Protein AF-A0A6N9U7I0-F1 (afdb_monomer_lite)

Radius of gyration: 39.08 Å; chains: 1; bounding box: 67×79×96 Å

Sequence (180 aa):
MARRTMAQRRLRTALREDRRGVLAHLLSRSDRGVITHAERPLLRAHVEAELRDADDLRRTVNGQQKVIQRLGRQLDAAHDAIREAEQAADAAEQLRAYRAVEEQRNRIIAAGTIPAEWWTATAADRRATHIRAFLDEQTAHLDDPVPQHTGGNAEACPACTAHNPPYPFLCPAPSTPEQP

pLDDT: mean 83.78, std 16.72, range [50.28, 98.69]

Structure (mmCIF, N/CA/C/O backbone):
data_AF-A0A6N9U7I0-F1
#
_entry.id   AF-A0A6N9U7I0-F1
#
loop_
_atom_site.group_PDB
_atom_site.id
_atom_site.type_symbol
_atom_site.label_atom_id
_atom_site.label_alt_id
_atom_site.label_comp_id
_atom_site.label_asym_id
_atom_site.label_entity_id
_atom_site.label_seq_id
_atom_site.pdbx_PDB_ins_code
_atom_site.Cartn_x
_atom_site.Cartn_y
_atom_site.Cartn_z
_atom_site.occupancy
_atom_site.B_iso_or_equiv
_atom_site.auth_seq_id
_atom_site.auth_comp_id
_atom_site.auth_asym_id
_atom_site.auth_atom_id
_atom_site.pdbx_PDB_model_num
ATOM 1 N N . MET A 1 1 ? 9.829 15.388 18.061 1.00 55.50 1 MET A N 1
ATOM 2 C CA . MET A 1 1 ? 8.351 15.250 18.142 1.00 55.50 1 MET A CA 1
ATOM 3 C C . MET A 1 1 ? 7.830 13.808 18.300 1.00 55.50 1 MET A C 1
ATOM 5 O O . MET A 1 1 ? 6.769 13.645 18.885 1.00 55.50 1 MET A O 1
ATOM 9 N N . ALA A 1 2 ? 8.555 12.754 17.892 1.00 61.34 2 ALA A N 1
ATOM 10 C CA . ALA A 1 2 ? 8.079 11.356 17.962 1.00 61.34 2 ALA A CA 1
ATOM 11 C C . ALA A 1 2 ? 7.918 10.740 19.378 1.00 61.34 2 ALA A C 1
ATOM 13 O O . ALA A 1 2 ? 7.143 9.809 19.571 1.00 61.34 2 ALA A O 1
ATOM 14 N N . ARG A 1 3 ? 8.615 11.240 20.408 1.00 64.38 3 ARG A N 1
ATOM 15 C CA . ARG A 1 3 ? 8.477 10.695 21.780 1.00 64.38 3 ARG A CA 1
ATOM 16 C C . ARG A 1 3 ? 7.148 11.080 22.445 1.00 64.38 3 ARG A C 1
ATOM 18 O O . ARG A 1 3 ? 6.558 10.270 23.155 1.00 64.38 3 ARG A O 1
ATOM 25 N N . ARG A 1 4 ? 6.638 12.285 22.156 1.00 68.19 4 ARG A N 1
ATOM 26 C CA . ARG A 1 4 ? 5.362 12.794 22.695 1.00 68.19 4 ARG A CA 1
ATOM 27 C C . ARG A 1 4 ? 4.167 11.991 22.168 1.00 68.19 4 ARG A C 1
ATOM 29 O O . ARG A 1 4 ? 3.208 11.767 22.898 1.00 68.19 4 ARG A O 1
ATOM 36 N N . THR A 1 5 ? 4.264 11.471 20.944 1.00 85.50 5 THR A N 1
ATOM 37 C CA . THR A 1 5 ? 3.217 10.644 20.331 1.00 85.50 5 THR A CA 1
ATOM 38 C C . THR A 1 5 ? 3.194 9.215 20.885 1.00 85.50 5 THR A C 1
ATOM 40 O O . THR A 1 5 ? 2.113 8.652 21.048 1.00 85.50 5 THR A O 1
ATOM 43 N N . MET A 1 6 ? 4.343 8.637 21.258 1.00 88.75 6 MET A N 1
ATOM 44 C CA . MET A 1 6 ? 4.400 7.303 21.878 1.00 88.75 6 MET A CA 1
ATOM 45 C C . MET A 1 6 ? 3.826 7.279 23.297 1.00 88.75 6 MET A C 1
ATOM 47 O O . MET A 1 6 ? 3.058 6.374 23.618 1.00 88.75 6 MET A O 1
ATOM 51 N N . ALA A 1 7 ? 4.128 8.286 24.124 1.00 90.19 7 ALA A N 1
ATOM 52 C CA . ALA A 1 7 ? 3.544 8.405 25.463 1.00 90.19 7 ALA A CA 1
ATOM 53 C C . ALA A 1 7 ? 2.010 8.523 25.401 1.00 90.19 7 ALA A C 1
ATOM 55 O O . ALA A 1 7 ? 1.299 7.800 26.092 1.00 90.19 7 ALA A O 1
ATOM 56 N N . GLN A 1 8 ? 1.490 9.349 24.487 1.00 91.00 8 GLN A N 1
ATOM 57 C CA . GLN A 1 8 ? 0.047 9.477 24.252 1.00 91.00 8 GLN A CA 1
ATOM 58 C C . GLN A 1 8 ? -0.596 8.193 23.713 1.00 91.00 8 GLN A C 1
ATOM 60 O O . GLN A 1 8 ? -1.755 7.912 24.011 1.00 91.00 8 GLN A O 1
ATOM 65 N N . ARG A 1 9 ? 0.117 7.408 22.895 1.00 89.31 9 ARG A N 1
ATOM 66 C CA . ARG A 1 9 ? -0.363 6.095 22.436 1.00 89.31 9 ARG A CA 1
ATOM 67 C C . ARG A 1 9 ? -0.439 5.104 23.591 1.00 89.31 9 ARG A C 1
ATOM 69 O O . ARG A 1 9 ? -1.470 4.463 23.746 1.00 89.31 9 ARG A O 1
ATOM 76 N N . ARG A 1 10 ? 0.609 5.023 24.417 1.00 93.81 10 ARG A N 1
ATOM 77 C CA . ARG A 1 10 ? 0.635 4.163 25.610 1.00 93.81 10 ARG A CA 1
ATOM 78 C C . ARG A 1 10 ? -0.489 4.516 26.576 1.00 93.81 10 ARG A C 1
ATOM 80 O O . ARG A 1 10 ? -1.218 3.620 26.974 1.00 93.81 10 ARG A O 1
ATOM 87 N N . LEU A 1 11 ? -0.688 5.805 26.858 1.00 94.38 11 LEU A N 1
ATOM 88 C CA . LEU A 1 11 ? -1.792 6.273 27.699 1.00 94.38 11 LEU A CA 1
ATOM 89 C C . LEU A 1 11 ? -3.155 5.854 27.130 1.00 94.38 11 LEU A C 1
ATOM 91 O O . LEU A 1 11 ? -3.968 5.282 27.842 1.00 94.38 11 LEU A O 1
ATOM 95 N N . ARG A 1 12 ? -3.392 6.061 25.828 1.00 91.25 12 ARG A N 1
ATOM 96 C CA . ARG A 1 12 ? -4.641 5.630 25.174 1.00 91.25 12 ARG A CA 1
ATOM 97 C C . ARG A 1 12 ? -4.840 4.117 25.185 1.00 91.25 12 ARG A C 1
ATOM 99 O O . ARG A 1 12 ? -5.974 3.655 25.211 1.00 91.25 12 ARG A O 1
ATOM 106 N N . THR A 1 13 ? -3.769 3.334 25.107 1.00 93.19 13 THR A N 1
ATOM 107 C CA . THR A 1 13 ? -3.853 1.876 25.247 1.00 93.19 13 THR A CA 1
ATOM 108 C C . THR A 1 13 ? -4.186 1.486 26.682 1.00 93.19 13 THR A C 1
ATOM 110 O O . THR A 1 13 ? -5.104 0.701 26.869 1.00 93.19 13 THR A O 1
ATOM 113 N N . ALA A 1 14 ? -3.539 2.093 27.680 1.00 95.62 14 ALA A N 1
ATOM 114 C CA . ALA A 1 14 ? -3.840 1.844 29.088 1.00 95.62 14 ALA A CA 1
ATOM 115 C C . ALA A 1 14 ? -5.300 2.186 29.437 1.00 95.62 14 ALA A C 1
ATOM 117 O O . ALA A 1 14 ? -5.985 1.372 30.037 1.00 95.62 14 ALA A O 1
ATOM 118 N N . LEU A 1 15 ? -5.813 3.331 28.972 1.00 94.25 15 LEU A N 1
ATOM 119 C CA . LEU A 1 15 ? -7.214 3.731 29.178 1.00 94.25 15 LEU A CA 1
ATOM 120 C C . LEU A 1 15 ? -8.229 2.809 28.479 1.00 94.25 15 LEU A C 1
ATOM 122 O O . LEU A 1 15 ? -9.380 2.715 28.900 1.00 94.25 15 LEU A O 1
ATOM 126 N N . ARG A 1 16 ? -7.844 2.165 27.372 1.00 94.25 16 ARG A N 1
ATOM 127 C CA . ARG A 1 16 ? -8.674 1.138 26.722 1.00 94.25 16 ARG A CA 1
ATOM 128 C C . ARG A 1 16 ? -8.667 -0.152 27.528 1.00 94.25 16 ARG A C 1
ATOM 130 O O . ARG A 1 16 ? -9.723 -0.732 27.732 1.00 94.25 16 ARG A O 1
ATOM 137 N N . GLU A 1 17 ? -7.503 -0.568 28.008 1.00 96.56 17 GLU A N 1
ATOM 138 C CA . GLU A 1 17 ? -7.381 -1.786 28.805 1.00 96.56 17 GLU A CA 1
ATOM 139 C C . GLU A 1 17 ? -8.126 -1.673 30.140 1.00 96.56 17 GLU A C 1
ATOM 141 O O . GLU A 1 17 ? -8.876 -2.573 30.504 1.00 96.56 17 GLU A O 1
ATOM 146 N N . ASP A 1 18 ? -8.020 -0.523 30.805 1.00 97.25 18 ASP A N 1
ATOM 147 C CA . ASP A 1 18 ? -8.771 -0.217 32.025 1.00 97.25 18 ASP A CA 1
ATOM 148 C C . ASP A 1 18 ? -10.291 -0.273 31.785 1.00 97.25 18 ASP A C 1
ATOM 150 O O . ASP A 1 18 ? -11.014 -1.002 32.468 1.00 97.25 18 ASP A O 1
ATOM 154 N N . ARG A 1 19 ? -10.781 0.388 30.723 1.00 96.94 19 ARG A N 1
ATOM 155 C CA . ARG A 1 19 ? -12.197 0.301 30.320 1.00 96.94 19 ARG A CA 1
ATOM 156 C C . ARG A 1 19 ? -12.646 -1.127 30.029 1.00 96.94 19 ARG A C 1
ATOM 158 O O . ARG A 1 19 ? -13.7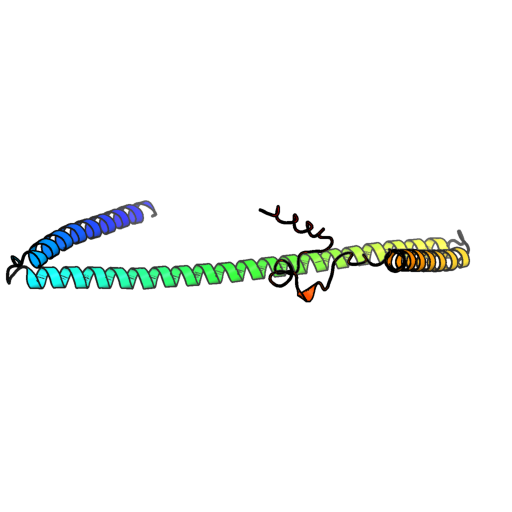53 -1.486 30.418 1.00 96.94 19 ARG A O 1
ATOM 165 N N . ARG A 1 20 ? -11.819 -1.940 29.369 1.00 97.56 20 ARG A N 1
ATOM 166 C CA . ARG A 1 20 ? -12.126 -3.353 29.092 1.00 97.56 20 ARG A CA 1
ATOM 167 C C . ARG A 1 20 ? -12.203 -4.178 30.368 1.00 97.56 20 ARG A C 1
ATOM 169 O O . ARG A 1 20 ? -13.105 -5.003 30.478 1.00 97.56 20 ARG A O 1
ATOM 176 N N . GLY A 1 21 ? -11.326 -3.922 31.338 1.00 98.00 21 GLY A N 1
ATOM 177 C CA . GLY A 1 21 ? -11.386 -4.538 32.662 1.00 98.00 21 GLY A CA 1
ATOM 178 C C . GLY A 1 21 ? -12.699 -4.222 33.383 1.00 98.00 21 GLY A C 1
ATOM 179 O O . GLY A 1 21 ? -13.393 -5.133 33.837 1.00 98.00 21 GLY A O 1
ATOM 180 N N . VAL A 1 22 ? -13.092 -2.943 33.412 1.00 98.06 22 VAL A N 1
ATOM 181 C CA . VAL A 1 22 ? -14.373 -2.505 33.997 1.00 98.06 22 VAL A CA 1
ATOM 182 C C . VAL A 1 22 ? -15.562 -3.122 33.257 1.00 98.06 22 VAL A C 1
ATOM 184 O O . VAL A 1 22 ? -16.476 -3.657 33.884 1.00 98.06 22 VAL A O 1
ATOM 187 N N . LEU A 1 23 ? -15.544 -3.104 31.923 1.00 98.25 23 LEU A N 1
ATOM 188 C CA . LEU A 1 23 ? -16.605 -3.673 31.096 1.00 98.25 23 LEU A CA 1
ATOM 189 C C . LEU A 1 23 ? -16.760 -5.182 31.332 1.00 98.25 23 LEU A C 1
ATOM 191 O O . LEU A 1 23 ? -17.878 -5.647 31.541 1.00 98.25 23 LEU A O 1
ATOM 195 N N . ALA A 1 24 ? -15.660 -5.938 31.366 1.00 98.50 24 ALA A N 1
ATOM 196 C CA . ALA A 1 24 ? -15.674 -7.373 31.650 1.00 98.50 24 ALA A CA 1
ATOM 197 C C . ALA A 1 24 ? -16.257 -7.676 33.041 1.00 98.50 24 ALA A C 1
ATOM 199 O O . ALA A 1 24 ? -17.053 -8.605 33.196 1.00 98.50 24 ALA A O 1
ATOM 200 N N . HIS A 1 25 ? -15.920 -6.860 34.044 1.00 98.50 25 HIS A N 1
ATOM 201 C CA . HIS A 1 25 ? -16.487 -6.979 35.385 1.00 98.50 25 HIS A CA 1
ATOM 202 C C . HIS A 1 25 ? -18.008 -6.741 35.401 1.00 98.50 25 HIS A C 1
ATOM 204 O O . HIS A 1 25 ? -18.755 -7.546 35.966 1.00 98.50 25 HIS A O 1
ATOM 210 N N . LEU A 1 26 ? -18.476 -5.667 34.757 1.00 98.31 26 LEU A N 1
ATOM 211 C CA . LEU A 1 26 ? -19.900 -5.329 34.673 1.00 98.31 26 LEU A CA 1
ATOM 212 C C . LEU A 1 26 ? -20.701 -6.383 33.896 1.00 98.31 26 LEU A C 1
ATOM 214 O O . LEU A 1 26 ? -21.786 -6.763 34.336 1.00 98.31 26 LEU A O 1
ATOM 218 N N . LEU A 1 27 ? -20.156 -6.901 32.791 1.00 98.31 27 LEU A N 1
ATOM 219 C CA . LEU A 1 27 ? -20.765 -7.990 32.021 1.00 98.31 27 LEU A CA 1
ATOM 220 C C . LEU A 1 27 ? -20.884 -9.263 32.864 1.00 98.31 27 LEU A C 1
ATOM 222 O O . LEU A 1 27 ? -21.978 -9.796 33.005 1.00 98.31 27 LEU A O 1
ATOM 226 N N . SER A 1 28 ? -19.818 -9.669 33.557 1.00 98.50 28 SER A N 1
ATOM 227 C CA . SER A 1 28 ? -19.856 -10.828 34.458 1.00 98.50 28 SER A CA 1
ATOM 228 C C . SER A 1 28 ? -20.888 -10.681 35.591 1.00 98.50 28 SER A C 1
ATOM 230 O O . SER A 1 28 ? -21.466 -11.662 36.066 1.00 98.50 28 SER A O 1
ATOM 232 N N . ARG A 1 29 ? -21.129 -9.460 36.087 1.00 98.50 29 ARG A N 1
ATOM 233 C CA . ARG A 1 29 ? -22.203 -9.182 37.062 1.00 98.50 29 ARG A CA 1
ATOM 234 C C . ARG A 1 29 ? -23.590 -9.237 36.419 1.00 98.50 29 ARG A C 1
ATOM 236 O O . ARG A 1 29 ? -24.515 -9.752 37.045 1.00 98.50 29 ARG A O 1
ATOM 243 N N . SER A 1 30 ? -23.721 -8.754 35.185 1.00 98.25 30 SER A N 1
ATOM 244 C CA . SER A 1 30 ? -24.947 -8.856 34.388 1.00 98.25 30 SER A CA 1
ATOM 245 C C . SER A 1 30 ? -25.332 -10.312 34.119 1.00 98.25 30 SER A C 1
ATOM 247 O O . SER A 1 30 ? -26.480 -10.674 34.354 1.00 98.25 30 SER A O 1
ATOM 249 N N . ASP A 1 31 ? -24.376 -11.159 33.728 1.00 98.50 31 ASP A N 1
ATOM 250 C CA . ASP A 1 31 ? -24.600 -12.584 33.434 1.00 98.50 31 ASP A CA 1
ATOM 251 C C . ASP A 1 31 ? -25.094 -13.362 34.660 1.00 98.50 31 ASP A C 1
ATOM 253 O O . ASP A 1 31 ? -25.896 -14.286 34.554 1.00 98.50 31 ASP A O 1
ATOM 257 N N . ARG A 1 32 ? -24.653 -12.952 35.854 1.00 98.50 32 ARG A N 1
ATOM 258 C CA . ARG A 1 32 ? -25.111 -13.503 37.139 1.00 98.50 32 ARG A CA 1
ATOM 259 C C . ARG A 1 32 ? -26.432 -12.904 37.631 1.00 98.50 32 ARG A C 1
ATOM 261 O O . ARG A 1 32 ? -26.903 -13.289 38.694 1.00 98.50 32 ARG A O 1
ATOM 268 N N . GLY A 1 33 ? -27.003 -11.931 36.919 1.00 98.12 33 GLY A N 1
ATOM 269 C CA . GLY A 1 33 ? -28.227 -11.238 37.325 1.00 98.12 33 GLY A CA 1
ATOM 270 C C . GLY A 1 33 ? -28.069 -10.316 38.542 1.00 98.12 33 GLY A C 1
ATOM 271 O O . GLY A 1 33 ? -29.069 -9.900 39.118 1.00 98.12 33 GLY A O 1
ATOM 272 N N . VAL A 1 34 ? -26.837 -9.971 38.939 1.00 98.56 34 VAL A N 1
ATOM 273 C CA . VAL A 1 34 ? -26.542 -9.160 40.144 1.00 98.56 34 VAL A CA 1
ATOM 274 C C . VAL A 1 34 ? -26.192 -7.702 39.830 1.00 98.56 34 VAL A C 1
ATOM 276 O O . VAL A 1 34 ? -25.677 -6.986 40.691 1.00 98.56 34 VAL A O 1
ATOM 279 N N . ILE A 1 35 ? -26.440 -7.250 38.596 1.00 98.31 35 ILE A N 1
ATOM 280 C CA . ILE A 1 35 ? -26.190 -5.866 38.182 1.00 98.31 35 ILE A CA 1
ATOM 281 C C . ILE A 1 35 ? -27.225 -4.911 38.792 1.00 98.31 35 ILE A C 1
ATOM 283 O O . ILE A 1 35 ? -28.438 -5.073 38.634 1.00 98.31 35 ILE A O 1
ATOM 287 N N . THR A 1 36 ? -26.741 -3.882 39.480 1.00 98.38 36 THR A N 1
ATOM 288 C CA . THR A 1 36 ? -27.581 -2.876 40.137 1.00 98.38 36 THR A CA 1
ATOM 289 C C . THR A 1 36 ? -28.137 -1.859 39.138 1.00 98.38 36 THR A C 1
ATOM 291 O O . THR A 1 36 ? -27.612 -1.672 38.038 1.00 98.38 36 THR A O 1
ATOM 294 N N . HIS A 1 37 ? -29.189 -1.135 39.531 1.00 98.25 37 HIS A N 1
ATOM 295 C CA . HIS A 1 37 ? -29.747 -0.051 38.714 1.00 98.25 37 HIS A CA 1
ATOM 296 C C . HIS A 1 37 ? -28.736 1.067 38.413 1.00 98.25 37 HIS A C 1
ATOM 298 O O . HIS A 1 37 ? -28.799 1.648 37.333 1.00 98.25 37 HIS A O 1
ATOM 304 N N . ALA A 1 38 ? -27.790 1.330 39.321 1.00 98.06 38 ALA A N 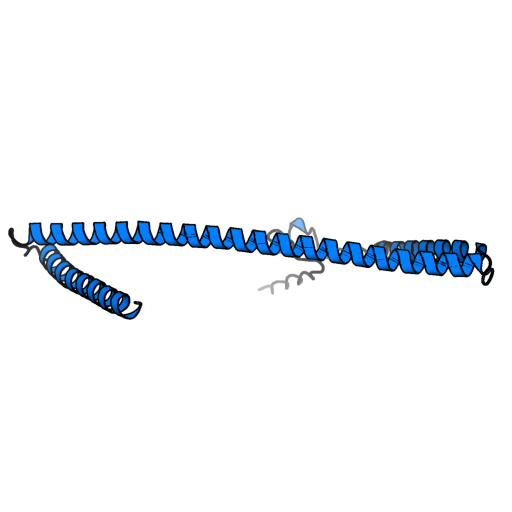1
ATOM 305 C CA . ALA A 1 38 ? -26.727 2.316 39.126 1.00 98.06 38 ALA A CA 1
ATOM 306 C C . ALA A 1 38 ? -25.635 1.837 38.149 1.00 98.06 38 ALA A C 1
ATOM 308 O O . ALA A 1 38 ? -25.053 2.643 37.429 1.00 98.06 38 ALA A O 1
ATOM 309 N N . GLU A 1 39 ? -25.382 0.528 38.073 1.00 98.12 39 GLU A N 1
ATOM 310 C CA . GLU A 1 39 ? -24.374 -0.056 37.177 1.00 98.12 39 GLU A CA 1
ATOM 311 C C . GLU A 1 39 ? -24.854 -0.178 35.724 1.00 98.12 39 GLU A C 1
ATOM 313 O O . GLU A 1 39 ? -24.049 -0.088 34.799 1.00 98.12 39 GLU A O 1
ATOM 318 N N . ARG A 1 40 ? -26.162 -0.344 35.488 1.00 98.31 40 ARG A N 1
ATOM 319 C CA . ARG A 1 40 ? -26.736 -0.436 34.129 1.00 98.31 40 ARG A CA 1
ATOM 320 C C . ARG A 1 40 ? -26.361 0.737 33.205 1.00 98.31 40 ARG A C 1
ATOM 322 O O . ARG A 1 40 ? -25.913 0.467 32.088 1.00 98.31 40 ARG A O 1
ATOM 329 N N . PRO A 1 41 ? -26.512 2.019 33.601 1.00 98.06 41 PRO A N 1
ATOM 330 C CA . PRO A 1 41 ? -26.093 3.132 32.751 1.00 98.06 41 PRO A CA 1
ATOM 331 C C . PRO A 1 41 ? -24.573 3.171 32.537 1.00 98.06 41 PRO A C 1
ATOM 333 O O . PRO A 1 41 ? -24.139 3.548 31.451 1.00 98.06 41 PRO A O 1
ATOM 336 N N . LEU A 1 42 ? -23.767 2.732 33.514 1.00 97.44 42 LEU A N 1
ATOM 337 C CA . LEU A 1 42 ? -22.310 2.636 33.356 1.00 97.44 42 LEU A CA 1
ATOM 338 C C . LEU A 1 42 ? -21.931 1.586 32.309 1.00 97.44 42 LEU A C 1
ATOM 340 O O . LEU A 1 42 ? -21.145 1.876 31.409 1.00 97.44 42 LEU A O 1
ATOM 344 N N . LEU A 1 43 ? -22.538 0.397 32.372 1.00 98.06 43 LEU A N 1
ATOM 345 C CA . LEU A 1 43 ? -22.344 -0.656 31.374 1.00 98.06 43 LEU A CA 1
ATOM 346 C C . LEU A 1 43 ? -22.664 -0.139 29.966 1.00 98.06 43 LEU A C 1
ATOM 348 O O . LEU A 1 43 ? -21.851 -0.279 29.052 1.00 98.06 43 LEU A O 1
ATOM 352 N N . ARG A 1 44 ? -23.813 0.528 29.804 1.00 98.38 44 ARG A N 1
ATOM 353 C CA . ARG A 1 44 ? -24.205 1.138 28.528 1.00 98.38 44 ARG A CA 1
ATOM 354 C C . ARG A 1 44 ? -23.179 2.167 28.043 1.00 98.38 44 ARG A C 1
ATOM 356 O O . ARG A 1 44 ? -22.775 2.110 26.885 1.00 98.38 44 ARG A O 1
ATOM 363 N N . ALA A 1 45 ? -22.723 3.063 28.917 1.00 97.69 45 ALA A N 1
ATOM 364 C CA . ALA A 1 45 ? -21.741 4.086 28.567 1.00 97.69 45 ALA A CA 1
ATOM 365 C C . ALA A 1 45 ? -20.400 3.484 28.106 1.00 97.69 45 ALA A C 1
ATOM 367 O O . ALA A 1 45 ? -19.815 3.963 27.132 1.00 97.69 45 ALA A O 1
ATOM 368 N N . HIS A 1 46 ? -19.929 2.415 28.758 1.00 97.50 46 HIS A N 1
ATOM 369 C CA . HIS A 1 46 ? -18.708 1.712 28.356 1.00 97.50 46 HIS A CA 1
ATOM 370 C C . HIS A 1 46 ? -18.855 1.014 26.999 1.00 97.50 46 HIS A C 1
ATOM 372 O O . HIS A 1 46 ? -17.958 1.129 26.165 1.00 97.50 46 HIS A O 1
ATOM 378 N N . VAL A 1 47 ? -19.990 0.358 26.736 1.00 97.94 47 VAL A N 1
ATOM 379 C CA . VAL A 1 47 ? -20.265 -0.266 25.430 1.00 97.94 47 VAL A CA 1
ATOM 380 C C . VAL A 1 47 ? -20.312 0.783 24.318 1.00 97.94 47 VAL A C 1
ATOM 382 O O . VAL A 1 47 ? -19.662 0.623 23.288 1.00 97.94 47 VAL A O 1
ATOM 385 N N . GLU A 1 48 ? -21.029 1.889 24.525 1.00 98.00 48 GLU A N 1
ATOM 386 C CA . GLU A 1 48 ? -21.106 2.977 23.543 1.00 98.00 48 GLU A CA 1
ATOM 387 C C . GLU A 1 48 ? -19.735 3.610 23.270 1.00 98.00 48 GLU A C 1
ATOM 389 O O . GLU A 1 48 ? -19.453 4.014 22.140 1.00 98.00 48 GLU A O 1
ATOM 394 N N . ALA A 1 49 ? -18.876 3.705 24.287 1.00 96.19 49 ALA A N 1
ATOM 395 C CA . ALA A 1 49 ? -17.508 4.181 24.132 1.00 96.19 49 ALA A CA 1
ATOM 396 C C . ALA A 1 49 ? -16.634 3.208 23.315 1.00 96.19 49 ALA A C 1
ATOM 398 O O . ALA A 1 49 ? -15.910 3.663 22.434 1.00 96.19 49 ALA A O 1
ATOM 399 N N . GLU A 1 50 ? -16.720 1.894 23.549 1.00 95.62 50 GLU A N 1
ATOM 400 C CA . GLU A 1 50 ? -15.976 0.898 22.755 1.00 95.62 50 GLU A CA 1
ATOM 401 C C . GLU A 1 50 ? -16.451 0.850 21.295 1.00 95.62 50 GLU A C 1
ATOM 403 O O . GLU A 1 50 ? -15.630 0.749 20.385 1.00 95.62 50 GLU A O 1
ATOM 408 N N . LEU A 1 51 ? -17.760 0.980 21.047 1.00 97.19 51 LEU A N 1
ATOM 409 C CA . LEU A 1 51 ? -18.302 1.046 19.686 1.00 97.19 51 LEU A CA 1
ATOM 410 C C . LEU A 1 51 ? -17.784 2.275 18.928 1.00 97.19 51 LEU A C 1
ATOM 412 O O . LEU A 1 51 ? -17.343 2.149 17.785 1.00 97.19 51 LEU A O 1
ATOM 416 N N . ARG A 1 52 ? -17.767 3.446 19.578 1.00 96.88 52 ARG A N 1
ATOM 417 C CA . ARG A 1 52 ? -17.189 4.672 19.005 1.00 96.88 52 ARG A CA 1
ATOM 418 C C . ARG A 1 52 ? -15.704 4.504 18.680 1.00 96.88 52 ARG A C 1
ATOM 420 O O . ARG A 1 52 ? -15.291 4.813 17.563 1.00 96.88 52 ARG A O 1
ATOM 427 N N . ASP A 1 53 ? -14.923 3.954 19.610 1.00 93.06 53 ASP A N 1
ATOM 428 C CA . ASP A 1 53 ? -13.493 3.699 19.400 1.00 93.06 53 ASP A CA 1
ATOM 429 C C . ASP A 1 53 ? -13.251 2.705 18.245 1.00 93.06 53 ASP A C 1
ATOM 431 O O . ASP A 1 53 ? -12.310 2.869 17.461 1.00 93.06 53 ASP A O 1
ATOM 435 N N . ALA A 1 54 ? -14.105 1.684 18.106 1.00 94.12 54 ALA A N 1
ATOM 436 C CA . ALA A 1 54 ? -14.035 0.717 17.015 1.00 94.12 54 ALA A CA 1
ATOM 437 C C . ALA A 1 54 ? -14.338 1.357 15.651 1.00 94.12 54 ALA A C 1
ATOM 439 O O . ALA A 1 54 ? -13.630 1.090 14.676 1.00 94.12 54 ALA A O 1
ATOM 440 N N . ASP A 1 55 ? -15.346 2.224 15.570 1.00 97.62 55 ASP A N 1
ATOM 441 C CA . ASP A 1 55 ? -15.684 2.936 14.336 1.00 97.62 55 ASP A CA 1
ATOM 442 C C . ASP A 1 55 ? -14.593 3.925 13.919 1.00 97.62 55 ASP A C 1
ATOM 444 O O . ASP A 1 55 ? -14.226 3.983 12.742 1.00 97.62 55 ASP A O 1
ATOM 448 N N . ASP A 1 56 ? -14.003 4.649 14.868 1.00 93.25 56 ASP A N 1
ATOM 449 C CA . ASP A 1 56 ? -12.875 5.540 14.594 1.00 93.25 56 ASP A CA 1
ATOM 450 C C . ASP A 1 56 ? -11.635 4.767 14.123 1.00 93.25 56 ASP A C 1
ATOM 452 O O . ASP A 1 56 ? -10.936 5.195 13.192 1.00 93.25 56 ASP A O 1
ATOM 456 N N . LEU A 1 57 ? -11.384 3.585 14.697 1.00 91.69 57 LEU A N 1
ATOM 457 C CA . LEU A 1 57 ? -10.329 2.696 14.222 1.00 91.69 57 LEU A CA 1
ATOM 458 C C . LEU A 1 57 ? -10.610 2.211 12.795 1.00 91.69 57 LEU A C 1
ATOM 460 O O . LEU A 1 57 ? -9.715 2.298 11.955 1.00 91.69 57 LEU A O 1
ATOM 464 N N . ARG A 1 58 ? -11.835 1.768 12.484 1.00 97.38 58 ARG A N 1
ATOM 465 C CA . ARG A 1 58 ? -12.223 1.361 11.120 1.00 97.38 58 ARG A CA 1
ATOM 466 C C . ARG A 1 58 ? -12.020 2.494 10.119 1.00 97.38 58 ARG A C 1
ATOM 468 O O . ARG A 1 58 ? -11.426 2.272 9.068 1.00 97.38 58 ARG A O 1
ATOM 475 N N . ARG A 1 59 ? -12.448 3.721 10.441 1.00 96.88 59 ARG A N 1
ATOM 476 C CA . ARG A 1 59 ? -12.219 4.903 9.585 1.00 96.88 59 ARG A CA 1
ATOM 477 C C . ARG A 1 59 ? -10.730 5.144 9.348 1.00 96.88 59 ARG A C 1
ATOM 479 O O . ARG A 1 59 ? -10.327 5.383 8.212 1.00 96.88 59 ARG A O 1
ATOM 486 N N . THR A 1 60 ? -9.919 5.042 10.400 1.00 95.06 60 THR A N 1
ATOM 487 C CA . THR A 1 60 ? -8.465 5.235 10.319 1.00 95.06 60 THR A CA 1
ATOM 488 C C . THR A 1 60 ? -7.804 4.165 9.451 1.00 95.06 60 THR A C 1
ATOM 490 O O . THR A 1 60 ? -7.044 4.506 8.546 1.00 95.06 60 THR A O 1
ATOM 493 N N . VAL A 1 61 ? -8.118 2.888 9.683 1.00 96.06 61 VAL A N 1
ATOM 494 C CA . VAL A 1 61 ? -7.579 1.754 8.917 1.00 96.06 61 VAL A CA 1
ATOM 495 C C . VAL A 1 61 ? -7.994 1.850 7.450 1.00 96.06 61 VAL A C 1
ATOM 497 O O . VAL A 1 61 ? -7.140 1.760 6.573 1.00 96.06 61 VAL A O 1
ATOM 500 N N . ASN A 1 62 ? -9.265 2.145 7.167 1.00 96.88 62 ASN A N 1
ATOM 501 C CA . ASN A 1 62 ? -9.746 2.347 5.799 1.00 96.88 62 ASN A CA 1
ATOM 502 C C . ASN A 1 62 ? -9.037 3.527 5.114 1.00 96.88 62 ASN A C 1
ATOM 504 O O . ASN A 1 62 ? -8.692 3.449 3.935 1.00 96.88 62 ASN A O 1
ATOM 508 N N . GLY A 1 63 ? -8.792 4.620 5.844 1.00 97.19 63 GLY A N 1
ATOM 509 C CA . GLY A 1 63 ? -8.006 5.752 5.354 1.00 97.19 63 GLY A CA 1
ATOM 510 C C . GLY A 1 63 ? -6.568 5.357 5.013 1.00 97.19 63 GLY A C 1
ATOM 511 O O . GLY A 1 63 ? -6.084 5.675 3.928 1.00 97.19 63 GLY A O 1
ATOM 512 N N . GLN A 1 64 ? -5.903 4.606 5.894 1.00 97.00 64 GLN A N 1
ATOM 513 C CA . GLN A 1 64 ? -4.548 4.095 5.667 1.00 97.00 64 GLN A CA 1
ATOM 514 C C . GLN A 1 64 ? -4.486 3.135 4.476 1.00 97.00 64 GLN A C 1
ATOM 516 O O . GLN A 1 64 ? -3.603 3.272 3.634 1.00 97.00 64 GLN A O 1
ATOM 521 N N . GLN A 1 65 ? -5.446 2.218 4.350 1.00 97.88 65 GLN A N 1
ATOM 522 C CA . GLN A 1 65 ? -5.514 1.276 3.234 1.00 97.88 65 GLN A CA 1
ATOM 523 C C . GLN A 1 65 ? -5.671 2.000 1.892 1.00 97.88 65 GLN A C 1
ATOM 525 O O . GLN A 1 65 ? -4.982 1.659 0.933 1.00 97.88 65 GLN A O 1
ATOM 530 N N . LYS A 1 66 ? -6.503 3.049 1.827 1.00 97.94 66 LYS A N 1
ATOM 531 C CA . LYS A 1 66 ? -6.627 3.898 0.628 1.00 97.94 66 LYS A CA 1
ATOM 532 C C . LYS A 1 66 ? -5.312 4.592 0.269 1.00 97.94 66 LYS A C 1
ATOM 534 O O . LYS A 1 66 ? -4.965 4.663 -0.908 1.00 97.94 66 LYS A O 1
ATOM 539 N N . VAL A 1 67 ? -4.572 5.093 1.262 1.00 97.94 67 VAL A N 1
ATOM 540 C CA . VAL A 1 67 ? -3.250 5.705 1.042 1.00 97.94 67 VAL A CA 1
ATOM 541 C C . VAL A 1 67 ? -2.253 4.672 0.515 1.00 97.94 67 VAL A C 1
ATOM 543 O O . VAL A 1 67 ? -1.577 4.948 -0.471 1.00 97.94 67 VAL A O 1
ATOM 546 N N . ILE A 1 68 ? -2.202 3.476 1.108 1.00 97.75 68 ILE A N 1
ATOM 547 C CA . ILE A 1 68 ? -1.326 2.381 0.661 1.00 97.75 68 ILE A CA 1
ATOM 548 C C . ILE A 1 68 ? -1.653 1.981 -0.781 1.00 97.75 68 ILE A C 1
ATOM 550 O O . ILE A 1 68 ? -0.753 1.901 -1.608 1.00 97.75 68 ILE A O 1
ATOM 554 N N . GLN A 1 69 ? -2.933 1.798 -1.112 1.00 98.25 69 GLN A N 1
ATOM 555 C CA . GLN A 1 69 ? -3.361 1.473 -2.476 1.00 98.25 69 GLN A CA 1
ATOM 556 C C . GLN A 1 69 ? -2.974 2.564 -3.478 1.00 98.25 69 GLN A C 1
ATOM 558 O O . GLN A 1 69 ? -2.530 2.258 -4.582 1.00 98.25 69 GLN A O 1
ATOM 563 N N . ARG A 1 70 ? -3.120 3.842 -3.104 1.00 98.44 70 ARG A N 1
ATOM 564 C CA . ARG A 1 70 ? -2.686 4.964 -3.943 1.00 98.44 70 ARG A CA 1
ATOM 565 C C . ARG A 1 70 ? -1.176 4.933 -4.180 1.00 98.44 70 ARG A C 1
ATOM 567 O O . ARG A 1 70 ? -0.762 5.115 -5.318 1.00 98.44 70 ARG A O 1
ATOM 574 N N . LEU A 1 71 ? -0.381 4.712 -3.133 1.00 98.31 71 LEU A N 1
ATOM 575 C CA . LEU A 1 71 ? 1.076 4.610 -3.245 1.00 98.31 71 LEU A CA 1
ATOM 576 C C . LEU A 1 71 ? 1.490 3.415 -4.111 1.00 98.31 71 LEU A C 1
ATOM 578 O O . LEU A 1 71 ? 2.370 3.572 -4.947 1.00 98.31 71 LEU A O 1
ATOM 582 N N . GLY A 1 72 ? 0.816 2.269 -3.975 1.00 98.38 72 GLY A N 1
ATOM 583 C CA . GLY A 1 72 ? 1.027 1.101 -4.838 1.00 98.38 72 GLY A CA 1
ATOM 584 C C . GLY A 1 72 ? 0.844 1.447 -6.314 1.00 98.38 72 GLY A C 1
ATOM 585 O O . GLY A 1 72 ? 1.781 1.314 -7.087 1.00 98.38 72 GLY A O 1
ATOM 586 N N . ARG A 1 73 ? -0.297 2.048 -6.680 1.00 98.31 73 ARG A N 1
ATOM 587 C CA . ARG A 1 73 ? -0.550 2.488 -8.067 1.00 98.31 73 ARG A CA 1
ATOM 588 C C . ARG A 1 73 ? 0.482 3.492 -8.583 1.00 98.31 73 ARG A C 1
ATOM 590 O O . ARG A 1 73 ? 0.790 3.496 -9.766 1.00 98.31 73 ARG A O 1
ATOM 597 N N . GLN A 1 74 ? 0.976 4.378 -7.718 1.00 98.44 74 GLN A N 1
ATOM 598 C CA . GLN A 1 74 ? 2.013 5.342 -8.093 1.00 98.44 74 GLN A CA 1
ATOM 599 C C . GLN A 1 74 ? 3.361 4.663 -8.352 1.00 98.44 74 GLN A C 1
ATOM 601 O O . GLN A 1 74 ? 4.054 5.056 -9.284 1.00 98.44 74 GLN A O 1
ATOM 606 N N . LEU A 1 75 ? 3.721 3.656 -7.552 1.00 98.50 75 LEU A N 1
ATOM 607 C CA . LEU A 1 75 ? 4.928 2.859 -7.765 1.00 98.50 75 LEU A CA 1
ATOM 608 C C . LEU A 1 75 ? 4.826 2.019 -9.037 1.00 98.50 75 LEU A C 1
ATOM 610 O O . LEU A 1 75 ? 5.770 2.011 -9.818 1.00 98.50 75 LEU A O 1
ATOM 614 N N . ASP A 1 76 ? 3.681 1.379 -9.274 1.00 98.38 76 ASP A N 1
ATOM 615 C CA . ASP A 1 76 ? 3.445 0.598 -10.491 1.00 98.38 76 ASP A CA 1
ATOM 616 C C . ASP A 1 76 ? 3.590 1.482 -11.737 1.00 98.38 76 ASP A C 1
ATOM 618 O O . ASP A 1 76 ? 4.379 1.171 -12.626 1.00 98.38 76 ASP A O 1
ATOM 622 N N . ALA A 1 77 ? 2.943 2.653 -11.742 1.00 98.12 77 ALA A N 1
ATOM 623 C CA . ALA A 1 77 ? 3.069 3.622 -12.830 1.00 98.12 77 ALA A CA 1
ATOM 624 C C . ALA A 1 77 ? 4.512 4.125 -13.023 1.00 98.12 77 ALA A C 1
ATOM 626 O O . ALA A 1 77 ? 4.947 4.335 -14.153 1.00 98.12 77 ALA A O 1
ATOM 627 N N . ALA A 1 78 ? 5.269 4.315 -11.938 1.00 98.25 78 ALA A N 1
ATOM 628 C CA . ALA A 1 78 ? 6.677 4.693 -12.028 1.00 98.25 78 ALA A CA 1
ATOM 629 C C . ALA A 1 78 ? 7.533 3.567 -12.631 1.00 98.25 78 ALA A C 1
ATOM 631 O O . ALA A 1 78 ? 8.399 3.842 -13.457 1.00 98.25 78 ALA A O 1
ATOM 632 N N . HIS A 1 79 ? 7.285 2.307 -12.261 1.00 98.44 79 HIS A N 1
ATOM 633 C CA . HIS A 1 79 ? 7.981 1.159 -12.844 1.00 98.44 79 HIS A CA 1
ATOM 634 C C . HIS A 1 79 ? 7.655 0.972 -14.326 1.00 98.44 79 HIS A C 1
ATOM 636 O O . HIS A 1 79 ? 8.551 0.641 -15.098 1.00 98.44 79 HIS A O 1
ATOM 642 N N . ASP A 1 80 ? 6.403 1.181 -14.726 1.00 98.38 80 ASP A N 1
ATOM 643 C CA . ASP A 1 80 ? 6.006 1.113 -16.132 1.00 98.38 80 ASP A CA 1
ATOM 644 C C . ASP A 1 80 ? 6.710 2.210 -16.946 1.00 98.38 80 ASP A C 1
ATOM 646 O O . ASP A 1 80 ? 7.328 1.908 -17.963 1.00 98.38 80 ASP A O 1
ATOM 650 N N . ALA A 1 81 ? 6.744 3.449 -16.442 1.00 98.31 81 ALA A N 1
ATOM 651 C CA . ALA A 1 81 ? 7.465 4.548 -17.087 1.00 98.31 81 ALA A CA 1
ATOM 652 C C . ALA A 1 81 ? 8.979 4.286 -17.213 1.00 98.31 81 ALA A C 1
ATOM 654 O O . ALA A 1 81 ? 9.588 4.646 -18.220 1.00 98.31 81 ALA A O 1
ATOM 655 N N . ILE A 1 82 ? 9.594 3.649 -16.209 1.00 98.31 82 ILE A N 1
ATOM 656 C CA . ILE A 1 82 ? 11.003 3.232 -16.275 1.00 98.31 82 ILE A CA 1
ATOM 657 C C . ILE A 1 82 ? 11.193 2.177 -17.367 1.00 98.31 82 ILE A C 1
ATOM 659 O O . ILE A 1 82 ? 12.071 2.343 -18.209 1.00 98.31 82 ILE A O 1
ATOM 663 N N . ARG A 1 83 ? 10.345 1.140 -17.407 1.00 98.69 83 ARG A N 1
ATOM 664 C CA . ARG A 1 83 ? 10.425 0.083 -18.429 1.00 98.69 83 ARG A CA 1
ATOM 665 C C . ARG A 1 83 ? 10.264 0.639 -19.844 1.00 98.69 83 ARG A C 1
ATOM 667 O O . ARG A 1 83 ? 11.004 0.241 -20.737 1.00 98.69 83 ARG A O 1
ATOM 674 N N . GLU A 1 84 ? 9.339 1.572 -20.055 1.00 98.12 84 GLU A N 1
ATOM 675 C CA . GLU A 1 84 ? 9.170 2.250 -21.347 1.00 98.12 84 GLU A CA 1
ATOM 676 C C . GLU A 1 84 ? 10.413 3.066 -21.735 1.00 98.12 84 GLU A C 1
ATOM 678 O O . GLU A 1 84 ? 10.852 3.021 -22.886 1.00 98.12 84 GLU A O 1
ATOM 683 N N . ALA A 1 85 ? 11.013 3.784 -20.781 1.00 98.31 85 ALA A N 1
ATOM 684 C CA . ALA A 1 85 ? 12.226 4.561 -21.020 1.00 98.31 85 ALA A CA 1
ATOM 685 C C . ALA A 1 85 ? 13.434 3.670 -21.359 1.00 98.31 85 ALA A C 1
ATOM 687 O O . ALA A 1 85 ? 14.199 4.004 -22.265 1.00 98.31 85 ALA A O 1
ATOM 688 N N . GLU A 1 86 ? 13.585 2.536 -20.673 1.00 98.19 86 GLU A N 1
ATOM 689 C CA . GLU A 1 86 ? 14.624 1.535 -20.948 1.00 98.19 86 GLU A CA 1
ATOM 690 C C . GLU A 1 86 ? 14.449 0.934 -22.347 1.00 98.19 86 GLU A C 1
ATOM 692 O O . GLU A 1 86 ? 15.374 0.970 -23.153 1.00 98.19 86 GLU A O 1
ATOM 697 N N . GLN A 1 87 ? 13.234 0.505 -22.698 1.00 98.38 87 GLN A N 1
ATOM 698 C CA . GLN A 1 87 ? 12.936 -0.023 -24.034 1.00 98.38 87 GLN A CA 1
ATOM 699 C C . GLN A 1 87 ? 13.211 0.999 -25.143 1.00 98.38 87 GLN A C 1
ATOM 701 O O . GLN A 1 87 ? 13.746 0.653 -26.199 1.00 98.38 87 GLN A O 1
ATOM 706 N N . ALA A 1 88 ? 12.866 2.269 -24.919 1.00 97.81 88 ALA A N 1
ATOM 707 C CA . ALA A 1 88 ? 13.156 3.338 -25.867 1.00 97.81 88 ALA A CA 1
ATOM 708 C C . ALA A 1 88 ? 14.669 3.577 -26.021 1.00 97.81 88 ALA A C 1
ATOM 710 O O . ALA A 1 88 ? 15.147 3.801 -27.138 1.00 97.81 88 ALA A O 1
ATOM 711 N N . ALA A 1 89 ? 15.428 3.515 -24.922 1.00 97.56 89 ALA A N 1
ATOM 712 C CA . ALA A 1 89 ? 16.881 3.644 -24.938 1.00 97.56 89 ALA A CA 1
ATOM 713 C C . ALA A 1 89 ? 17.545 2.481 -25.692 1.00 97.56 89 ALA A C 1
ATOM 715 O O . ALA A 1 89 ? 18.368 2.734 -26.579 1.00 97.56 89 ALA A O 1
ATOM 716 N N . ASP A 1 90 ? 17.119 1.247 -25.419 1.00 98.31 90 ASP A N 1
ATOM 717 C CA . ASP A 1 90 ? 17.599 0.034 -26.085 1.00 98.31 90 ASP A CA 1
ATOM 718 C C . ASP A 1 90 ? 17.319 0.083 -27.591 1.00 98.31 90 ASP A C 1
ATOM 720 O O . ASP A 1 90 ? 18.213 -0.146 -28.408 1.00 98.31 90 ASP A O 1
ATOM 724 N N . ALA A 1 91 ? 16.102 0.463 -27.991 1.00 96.69 91 ALA A N 1
ATOM 725 C CA . ALA A 1 91 ? 15.747 0.619 -29.401 1.00 96.69 91 ALA A CA 1
ATOM 726 C C . ALA A 1 91 ? 16.613 1.686 -30.097 1.00 96.69 91 ALA A C 1
ATOM 728 O O . ALA A 1 91 ? 17.068 1.499 -31.231 1.00 96.69 91 ALA A O 1
ATOM 729 N N . ALA A 1 92 ? 16.888 2.804 -29.417 1.00 97.25 92 ALA A N 1
ATOM 730 C CA . ALA A 1 92 ? 17.751 3.857 -29.943 1.00 97.25 92 ALA A CA 1
ATOM 731 C C . ALA A 1 92 ? 19.222 3.421 -30.051 1.00 97.25 92 ALA A C 1
ATOM 733 O O . ALA A 1 92 ? 19.939 3.883 -30.944 1.00 97.25 92 ALA A O 1
ATOM 734 N N . GLU A 1 93 ? 19.704 2.572 -29.145 1.00 98.00 93 GLU A N 1
ATOM 735 C CA . GLU A 1 93 ? 21.036 1.971 -29.220 1.00 98.00 93 GLU A CA 1
ATOM 736 C C . GLU A 1 93 ? 21.133 0.960 -30.366 1.00 98.00 93 GLU A C 1
ATOM 738 O O . GLU A 1 93 ? 22.038 1.069 -31.196 1.00 98.00 93 GLU A O 1
ATOM 743 N N . GLN A 1 94 ? 20.162 0.055 -30.493 1.00 96.31 94 GLN A N 1
ATOM 744 C CA . GLN A 1 94 ? 20.095 -0.913 -31.591 1.00 96.31 94 GLN A CA 1
ATOM 745 C C . GLN A 1 94 ? 20.077 -0.222 -32.957 1.00 96.31 94 GLN A C 1
ATOM 747 O O . GLN A 1 94 ? 20.805 -0.619 -33.868 1.00 96.31 94 GLN A O 1
ATOM 752 N N . LEU A 1 95 ? 19.305 0.860 -33.099 1.00 97.25 95 LEU A N 1
ATOM 753 C CA . LEU A 1 95 ? 19.271 1.643 -34.333 1.00 97.25 95 LEU A CA 1
ATOM 754 C C . LEU A 1 95 ? 20.626 2.301 -34.637 1.00 97.25 95 LEU A C 1
ATOM 756 O O . LEU A 1 95 ? 21.043 2.340 -35.796 1.00 97.25 95 LEU A O 1
ATOM 760 N N . ARG A 1 96 ? 21.333 2.806 -33.616 1.00 98.06 96 ARG A N 1
ATOM 761 C CA . ARG A 1 96 ? 22.691 3.357 -33.770 1.00 98.06 96 ARG A CA 1
ATOM 762 C C . ARG A 1 96 ? 23.686 2.278 -34.193 1.00 98.06 96 ARG A C 1
ATOM 764 O O . ARG A 1 96 ? 24.456 2.515 -35.122 1.00 98.06 96 ARG A O 1
ATOM 771 N N . ALA A 1 97 ? 23.636 1.101 -33.573 1.00 96.44 97 ALA A N 1
ATOM 772 C CA . ALA A 1 97 ? 24.476 -0.035 -33.937 1.00 96.44 97 ALA A CA 1
ATOM 773 C C . ALA A 1 97 ? 24.216 -0.490 -35.383 1.00 96.44 97 ALA A C 1
ATOM 775 O O . ALA A 1 97 ? 25.158 -0.655 -36.157 1.00 96.44 97 ALA A O 1
ATOM 776 N N . TYR A 1 98 ? 22.944 -0.605 -35.780 1.00 95.31 98 TYR A N 1
ATOM 777 C CA . TYR A 1 98 ? 22.556 -0.951 -37.147 1.00 95.31 98 TYR A CA 1
ATOM 778 C C . TYR A 1 98 ? 23.104 0.055 -38.169 1.00 95.31 98 TYR A C 1
ATOM 780 O O . TYR A 1 98 ? 23.746 -0.340 -39.141 1.00 95.31 98 TYR A O 1
ATOM 788 N N . ARG A 1 99 ? 22.923 1.360 -37.917 1.00 96.94 99 ARG A N 1
ATOM 789 C CA . ARG A 1 99 ? 23.446 2.426 -38.788 1.00 96.94 99 ARG A CA 1
ATOM 790 C C . ARG A 1 99 ? 24.968 2.387 -38.897 1.00 96.94 99 ARG A C 1
ATOM 792 O O . ARG A 1 99 ? 25.488 2.536 -39.995 1.00 96.94 99 ARG A O 1
ATOM 799 N N . ALA A 1 100 ? 25.682 2.138 -37.799 1.00 96.12 100 ALA A N 1
ATOM 800 C CA . ALA A 1 100 ? 27.141 2.033 -37.821 1.00 96.12 100 ALA A CA 1
ATOM 801 C C . ALA A 1 100 ? 27.626 0.867 -38.702 1.00 96.12 100 ALA A C 1
ATOM 803 O O . ALA A 1 100 ? 28.563 1.031 -39.488 1.00 96.12 100 ALA A O 1
ATOM 804 N N . VAL A 1 101 ? 26.962 -0.292 -38.621 1.00 93.81 101 VAL A N 1
ATOM 805 C CA . VAL A 1 101 ? 27.253 -1.453 -39.480 1.00 93.81 101 VAL A CA 1
ATOM 806 C C . VAL A 1 101 ? 26.935 -1.149 -40.946 1.00 93.81 101 VAL A C 1
ATOM 808 O O . VAL A 1 101 ? 27.724 -1.478 -41.832 1.00 93.81 101 VAL A O 1
ATOM 811 N N . GLU A 1 1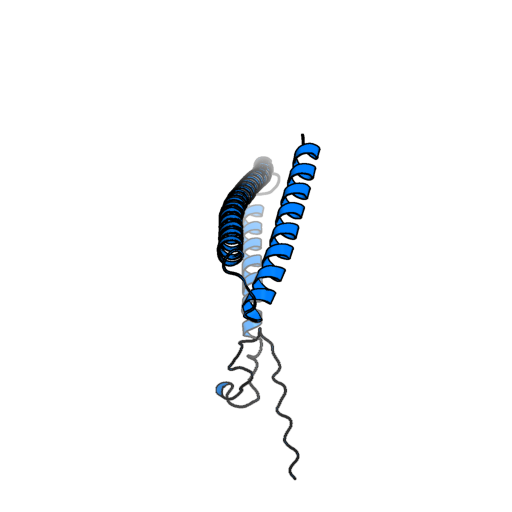02 ? 25.802 -0.501 -41.218 1.00 92.50 102 GLU A N 1
ATOM 812 C CA . GLU A 1 102 ? 25.398 -0.117 -42.572 1.00 92.50 102 GLU A CA 1
ATOM 813 C C . GLU A 1 102 ? 26.362 0.904 -43.193 1.00 92.50 102 GLU A C 1
ATOM 815 O O . GLU A 1 102 ? 26.797 0.737 -44.332 1.00 92.50 102 GLU A O 1
ATOM 820 N N . GLU A 1 103 ? 26.787 1.912 -42.432 1.00 95.62 103 GLU A N 1
ATOM 821 C CA . GLU A 1 103 ? 27.821 2.856 -42.853 1.00 95.62 103 GLU A CA 1
ATOM 822 C C . GLU A 1 103 ? 29.150 2.157 -43.141 1.00 95.62 103 GLU A C 1
ATOM 824 O O . GLU A 1 103 ? 29.778 2.432 -44.164 1.00 95.62 103 GLU A O 1
ATOM 829 N N . GLN A 1 104 ? 29.591 1.245 -42.270 1.00 91.69 104 GLN A N 1
ATOM 830 C CA . GLN A 1 104 ? 30.815 0.476 -42.491 1.00 91.69 104 GLN A CA 1
ATOM 831 C C . GLN A 1 104 ? 30.719 -0.356 -43.774 1.00 91.69 104 GLN A C 1
ATOM 833 O O . GLN A 1 104 ? 31.650 -0.348 -44.583 1.00 91.69 104 GLN A O 1
ATOM 838 N N . ARG A 1 105 ? 29.583 -1.025 -43.999 1.00 86.44 105 ARG A N 1
ATOM 839 C CA . ARG A 1 105 ? 29.307 -1.759 -45.238 1.00 86.44 105 ARG A CA 1
ATOM 840 C C . ARG A 1 105 ? 29.390 -0.836 -46.455 1.00 86.44 105 ARG A C 1
ATOM 842 O O . ARG A 1 105 ? 30.067 -1.179 -47.421 1.00 86.44 105 ARG A O 1
ATOM 849 N N . ASN A 1 106 ? 28.762 0.337 -46.398 1.00 87.62 106 ASN A N 1
ATOM 850 C CA . ASN A 1 106 ? 28.790 1.314 -47.487 1.00 87.62 106 ASN A CA 1
ATOM 851 C C . ASN A 1 106 ? 30.213 1.810 -47.777 1.00 87.62 106 ASN A C 1
ATOM 853 O O . ASN A 1 106 ? 30.582 1.934 -48.943 1.00 87.62 106 ASN A O 1
ATOM 857 N N . ARG A 1 107 ? 31.044 2.024 -46.746 1.00 90.81 107 ARG A N 1
ATOM 858 C CA . ARG A 1 107 ? 32.463 2.387 -46.915 1.00 90.81 107 ARG A CA 1
ATOM 859 C C . ARG A 1 107 ? 33.260 1.283 -47.614 1.00 90.81 107 ARG A C 1
ATOM 861 O O . ARG A 1 107 ? 34.033 1.591 -48.512 1.00 90.81 107 ARG A O 1
ATOM 868 N N . ILE A 1 108 ? 33.056 0.016 -47.243 1.00 87.62 108 ILE A N 1
ATOM 869 C CA . ILE A 1 108 ? 33.728 -1.133 -47.881 1.00 87.62 108 ILE A CA 1
ATOM 870 C C . ILE A 1 108 ? 33.327 -1.256 -49.358 1.00 87.62 108 ILE A C 1
ATOM 872 O O . ILE A 1 108 ? 34.186 -1.468 -50.213 1.00 87.62 108 ILE A O 1
ATOM 876 N N . ILE A 1 109 ? 32.035 -1.089 -49.668 1.00 83.81 109 ILE A N 1
ATOM 877 C CA . ILE A 1 109 ? 31.530 -1.098 -51.050 1.00 83.81 109 ILE A CA 1
ATOM 878 C C . ILE A 1 109 ? 32.144 0.059 -51.850 1.00 83.81 109 ILE A C 1
ATOM 880 O O . ILE A 1 109 ? 32.657 -0.161 -52.944 1.00 83.81 109 ILE A O 1
ATOM 884 N N . ALA A 1 110 ? 32.140 1.276 -51.298 1.00 86.62 110 ALA A N 1
ATOM 885 C CA . ALA A 1 110 ? 32.694 2.459 -51.957 1.00 86.62 110 ALA A CA 1
ATOM 886 C C . ALA A 1 110 ? 34.211 2.359 -52.191 1.00 86.62 110 ALA A C 1
ATOM 888 O O . ALA A 1 110 ? 34.710 2.834 -53.207 1.00 86.62 110 ALA A O 1
ATOM 889 N N . ALA A 1 111 ? 34.941 1.708 -51.282 1.00 91.00 111 ALA A N 1
ATOM 890 C CA . ALA A 1 111 ? 36.370 1.446 -51.423 1.00 91.00 111 ALA A CA 1
ATOM 891 C C . ALA A 1 111 ? 36.696 0.349 -52.458 1.00 91.00 111 ALA A C 1
ATOM 893 O O . ALA A 1 111 ? 37.871 0.059 -52.678 1.00 91.00 111 ALA A O 1
ATOM 894 N N . GLY A 1 112 ? 35.687 -0.291 -53.069 1.00 85.19 112 GLY A N 1
ATOM 895 C CA . GLY A 1 112 ? 35.870 -1.338 -54.079 1.00 85.19 112 GLY A CA 1
ATOM 896 C C . GLY A 1 112 ? 36.579 -2.587 -53.550 1.00 85.19 112 GLY A C 1
ATOM 897 O O . GLY A 1 112 ? 37.116 -3.368 -54.329 1.00 85.19 112 GLY A O 1
ATOM 898 N N . THR A 1 113 ? 36.622 -2.769 -52.226 1.00 77.69 113 THR A N 1
ATOM 899 C CA . THR A 1 113 ? 37.441 -3.807 -51.582 1.00 77.69 113 THR A CA 1
ATOM 900 C C . THR A 1 113 ? 36.832 -5.200 -51.738 1.00 77.69 113 THR A C 1
ATOM 902 O O . THR A 1 113 ? 37.549 -6.194 -51.699 1.00 77.69 113 THR A O 1
ATOM 905 N N . ILE A 1 114 ? 35.508 -5.283 -51.908 1.00 68.56 114 ILE A N 1
ATOM 906 C CA . ILE A 1 114 ? 34.755 -6.521 -52.142 1.00 68.56 114 ILE A CA 1
ATOM 907 C C . ILE A 1 114 ? 33.665 -6.214 -53.188 1.00 68.56 114 ILE A C 1
ATOM 909 O O . ILE A 1 114 ? 32.950 -5.222 -53.008 1.00 68.56 114 ILE A O 1
ATOM 913 N N . PRO A 1 115 ? 33.489 -7.033 -54.245 1.00 65.81 115 PRO A N 1
ATOM 914 C CA . PRO A 1 115 ? 32.416 -6.844 -55.222 1.00 65.81 115 PRO A CA 1
ATOM 915 C C . PRO A 1 115 ? 31.036 -6.845 -54.546 1.00 65.81 115 PRO A C 1
ATOM 917 O O . PRO A 1 115 ? 30.745 -7.701 -53.708 1.00 65.81 115 PRO A O 1
ATOM 920 N N . ALA A 1 116 ? 30.162 -5.895 -54.895 1.00 64.25 116 ALA A N 1
ATOM 921 C CA . ALA A 1 116 ? 28.852 -5.724 -54.247 1.00 64.25 116 ALA A CA 1
ATOM 922 C C . ALA A 1 116 ? 27.970 -6.993 -54.298 1.00 64.25 116 ALA A C 1
ATOM 924 O O . ALA A 1 116 ? 27.196 -7.254 -53.374 1.00 64.25 116 ALA A O 1
ATOM 925 N N . GLU A 1 117 ? 28.144 -7.811 -55.338 1.00 66.88 117 GLU A N 1
ATOM 926 C CA . GLU A 1 117 ? 27.483 -9.105 -55.552 1.00 66.88 117 GLU A CA 1
ATOM 927 C C . GLU A 1 117 ? 27.811 -10.178 -54.493 1.00 66.88 117 GLU A C 1
ATOM 929 O O . GLU A 1 117 ? 26.990 -11.060 -54.241 1.00 66.88 117 GLU A O 1
ATOM 934 N N . TRP A 1 118 ? 28.946 -10.079 -53.788 1.00 67.19 118 TRP A N 1
ATOM 935 C CA . TRP A 1 118 ? 29.319 -11.041 -52.738 1.00 67.19 118 TRP A CA 1
ATOM 936 C C . TRP A 1 118 ? 28.514 -10.831 -51.444 1.00 67.19 118 TRP A C 1
ATOM 938 O O . TRP A 1 118 ? 28.316 -11.772 -50.671 1.00 67.19 118 TRP A O 1
ATOM 948 N N . TRP A 1 119 ? 27.995 -9.619 -51.211 1.00 63.59 119 TRP A N 1
ATOM 949 C CA . TRP A 1 119 ? 27.215 -9.277 -50.015 1.00 63.59 119 TRP A CA 1
ATOM 950 C C . TRP A 1 119 ? 25.726 -9.619 -50.138 1.00 63.59 119 TRP A C 1
ATOM 952 O O . TRP A 1 119 ? 25.095 -9.979 -49.145 1.00 63.59 119 TRP A O 1
ATOM 962 N N . THR A 1 120 ? 25.144 -9.507 -51.334 1.00 63.91 120 THR A N 1
ATOM 963 C CA . THR A 1 120 ? 23.727 -9.829 -51.573 1.00 63.91 120 THR A CA 1
ATOM 964 C C . THR A 1 120 ? 23.498 -11.335 -51.656 1.00 63.91 120 THR A C 1
ATOM 966 O O . THR A 1 120 ? 22.539 -11.826 -51.060 1.00 63.91 120 THR A O 1
ATOM 969 N N . ALA A 1 121 ? 24.413 -12.072 -52.293 1.00 60.03 121 ALA A N 1
ATOM 970 C CA . ALA A 1 121 ? 24.356 -13.529 -52.368 1.00 60.03 121 ALA A CA 1
ATOM 971 C C . ALA A 1 121 ? 24.476 -14.177 -50.976 1.00 60.03 121 ALA A C 1
ATOM 973 O O . ALA A 1 121 ? 23.619 -14.964 -50.588 1.00 60.03 121 ALA A O 1
ATOM 974 N N . THR A 1 122 ? 25.455 -13.770 -50.157 1.00 63.19 122 THR A N 1
ATOM 975 C CA . THR A 1 122 ? 25.667 -14.378 -48.826 1.00 63.19 122 THR A CA 1
ATOM 976 C C . THR A 1 122 ? 24.626 -13.991 -47.776 1.00 63.19 122 THR A C 1
ATOM 978 O O . THR A 1 122 ? 24.432 -14.742 -46.819 1.00 63.19 122 THR A O 1
ATOM 981 N N . ALA A 1 123 ? 23.965 -12.837 -47.899 1.00 61.75 123 ALA A N 1
ATOM 982 C CA . ALA A 1 123 ? 22.883 -12.453 -46.991 1.00 61.75 123 ALA A CA 1
ATOM 983 C C . ALA A 1 123 ? 21.574 -13.188 -47.322 1.00 61.75 123 ALA A C 1
ATOM 985 O O . ALA A 1 123 ? 20.892 -13.656 -46.408 1.00 61.75 123 ALA A O 1
ATOM 986 N N . ALA A 1 124 ? 21.246 -13.327 -48.612 1.00 67.69 124 ALA A N 1
ATOM 987 C CA . ALA A 1 124 ? 20.099 -14.107 -49.066 1.00 67.69 124 ALA A CA 1
ATOM 988 C C . ALA A 1 124 ? 20.279 -15.601 -48.757 1.00 67.69 124 ALA A C 1
ATOM 990 O O . ALA A 1 124 ? 19.368 -16.207 -48.196 1.00 67.69 124 ALA A O 1
ATOM 991 N N . ASP A 1 125 ? 21.469 -16.162 -48.999 1.00 73.81 125 ASP A N 1
ATOM 992 C CA . ASP A 1 125 ? 21.772 -17.560 -48.672 1.00 73.81 125 ASP A CA 1
ATOM 993 C C . ASP A 1 125 ? 21.746 -17.826 -47.168 1.00 73.81 125 ASP A C 1
ATOM 995 O O . ASP A 1 125 ? 21.190 -18.835 -46.736 1.00 73.81 125 ASP A O 1
ATOM 999 N N . ARG A 1 126 ? 22.273 -16.916 -46.337 1.00 72.19 126 ARG A N 1
ATOM 1000 C CA . ARG A 1 126 ? 22.186 -17.065 -44.874 1.00 72.19 126 ARG A CA 1
ATOM 1001 C C . ARG A 1 126 ? 20.744 -17.014 -44.384 1.00 72.19 126 ARG A C 1
ATOM 1003 O O . ARG A 1 126 ? 20.359 -17.838 -43.562 1.00 72.19 126 ARG A O 1
ATOM 1010 N N . ARG A 1 127 ? 19.929 -16.097 -44.914 1.00 74.50 127 ARG A N 1
ATOM 1011 C CA . ARG A 1 127 ? 18.507 -15.990 -44.555 1.00 74.50 127 ARG A CA 1
ATOM 1012 C C . ARG A 1 127 ? 17.720 -17.220 -45.029 1.00 74.50 127 ARG A C 1
ATOM 1014 O O . ARG A 1 127 ? 16.918 -17.743 -44.266 1.00 74.50 127 ARG A O 1
ATOM 1021 N N . ALA A 1 128 ? 18.003 -17.734 -46.227 1.00 79.00 128 ALA A N 1
ATOM 1022 C CA . ALA A 1 128 ? 17.417 -18.973 -46.737 1.00 79.00 128 ALA A CA 1
ATOM 1023 C C . ALA A 1 128 ? 17.842 -20.201 -45.914 1.00 79.00 128 ALA A C 1
ATOM 1025 O O . ALA A 1 128 ? 17.009 -21.049 -45.615 1.00 79.00 128 ALA A O 1
ATOM 1026 N N . THR A 1 129 ? 19.107 -20.273 -45.494 1.00 79.06 129 THR A N 1
ATOM 1027 C CA . THR A 1 129 ? 19.624 -21.344 -44.624 1.00 79.06 129 THR A CA 1
ATOM 1028 C C . THR A 1 129 ? 18.939 -21.319 -43.261 1.00 79.06 129 THR A C 1
ATOM 1030 O O . THR A 1 129 ? 18.521 -22.360 -42.771 1.00 79.06 129 THR A O 1
ATOM 1033 N N . HIS A 1 130 ? 18.757 -20.134 -42.675 1.00 74.12 130 HIS A N 1
ATOM 1034 C CA . HIS A 1 130 ? 18.080 -19.981 -41.387 1.00 74.12 130 HIS A CA 1
ATOM 1035 C C . HIS A 1 130 ? 16.589 -20.343 -41.463 1.00 74.12 130 HIS A C 1
ATOM 1037 O O . HIS A 1 130 ? 16.069 -20.994 -40.564 1.00 74.12 130 HIS A O 1
ATOM 1043 N N . ILE A 1 131 ? 15.909 -19.971 -42.556 1.00 85.69 131 ILE A N 1
ATOM 1044 C CA . ILE A 1 131 ? 14.516 -20.373 -42.805 1.00 85.69 131 ILE A CA 1
ATOM 1045 C C . ILE A 1 131 ? 14.412 -21.894 -42.965 1.00 85.69 131 ILE A C 1
ATOM 1047 O O . ILE A 1 131 ? 13.517 -22.488 -42.376 1.00 85.69 131 ILE A O 1
ATOM 1051 N N . ARG A 1 132 ? 15.323 -22.530 -43.717 1.00 89.62 132 ARG A N 1
ATOM 1052 C CA . ARG A 1 132 ? 15.351 -23.997 -43.849 1.00 89.62 132 ARG A CA 1
ATOM 1053 C C . ARG A 1 132 ? 15.566 -24.673 -42.499 1.00 89.62 132 ARG A C 1
ATOM 1055 O O . ARG A 1 132 ? 14.751 -25.500 -42.137 1.00 89.62 132 ARG A O 1
ATOM 1062 N N . ALA A 1 133 ? 16.559 -24.242 -41.721 1.00 83.88 133 ALA A N 1
ATOM 1063 C CA . ALA A 1 133 ? 16.822 -24.804 -40.396 1.00 83.88 133 ALA A CA 1
ATOM 1064 C C . ALA A 1 133 ? 15.616 -24.680 -39.446 1.00 83.88 133 ALA A C 1
ATOM 1066 O O . ALA A 1 133 ? 15.282 -25.632 -38.751 1.00 83.88 133 ALA A O 1
ATOM 1067 N N . PHE A 1 134 ? 14.924 -23.535 -39.452 1.00 85.81 134 PHE A N 1
ATOM 1068 C CA . PHE A 1 134 ? 13.704 -23.351 -38.661 1.00 85.81 134 PHE A CA 1
ATOM 1069 C C . PHE A 1 134 ? 12.560 -24.272 -39.118 1.00 85.81 134 PHE A C 1
ATOM 1071 O O . PHE A 1 134 ? 11.836 -24.823 -38.293 1.00 85.81 134 PHE A O 1
ATOM 1078 N N . LEU A 1 135 ? 12.381 -24.446 -40.431 1.00 90.56 135 LEU A N 1
ATOM 1079 C CA . LEU A 1 135 ? 11.372 -25.358 -40.975 1.00 90.56 135 LEU A CA 1
ATOM 1080 C C . LEU A 1 135 ? 11.718 -26.827 -40.697 1.00 90.56 135 LEU A C 1
ATOM 1082 O O . LEU A 1 135 ? 10.818 -27.599 -40.372 1.00 90.56 135 LEU A O 1
ATOM 1086 N N . ASP A 1 136 ? 12.995 -27.200 -40.766 1.00 86.94 136 ASP A N 1
ATOM 1087 C CA . ASP A 1 136 ? 13.482 -28.536 -40.415 1.00 86.94 136 ASP A CA 1
ATOM 1088 C C . ASP A 1 136 ? 13.214 -28.833 -38.926 1.00 86.94 136 ASP A C 1
ATOM 1090 O O . ASP A 1 136 ? 12.744 -29.912 -38.586 1.00 86.94 136 ASP A O 1
ATOM 1094 N N . GLU A 1 137 ? 13.399 -27.855 -38.033 1.00 85.31 137 GLU A N 1
ATOM 1095 C CA . GLU A 1 137 ? 13.078 -27.991 -36.602 1.00 85.31 137 GLU A CA 1
ATOM 1096 C C . GLU A 1 137 ? 11.566 -28.138 -36.345 1.00 85.31 137 GLU A C 1
ATOM 1098 O O . GLU A 1 137 ? 11.145 -28.975 -35.549 1.00 85.31 137 GLU A O 1
ATOM 1103 N N . GLN A 1 138 ? 10.724 -27.377 -37.054 1.00 85.06 138 GLN A N 1
ATOM 1104 C CA . GLN A 1 138 ? 9.262 -27.502 -36.946 1.00 85.06 138 GLN A CA 1
ATOM 1105 C C . GLN A 1 138 ? 8.736 -28.834 -37.502 1.00 85.06 138 GLN A C 1
ATOM 1107 O O . GLN A 1 138 ? 7.730 -29.350 -37.018 1.00 85.06 138 GLN A O 1
ATOM 1112 N N . THR A 1 139 ? 9.393 -29.384 -38.524 1.00 87.75 139 THR A N 1
ATOM 1113 C CA . THR A 1 139 ? 8.980 -30.639 -39.169 1.00 87.75 139 THR A CA 1
ATOM 1114 C C . THR A 1 139 ? 9.554 -31.878 -38.492 1.00 87.75 139 THR A C 1
ATOM 1116 O O . THR A 1 139 ? 8.901 -32.916 -38.529 1.00 87.75 139 THR A O 1
ATOM 1119 N N . ALA A 1 140 ? 10.679 -31.773 -37.778 1.00 83.69 140 ALA A N 1
ATOM 1120 C CA . ALA A 1 140 ? 11.257 -32.880 -37.014 1.00 83.69 140 ALA A CA 1
ATOM 1121 C C . ALA A 1 140 ? 10.272 -33.493 -35.997 1.00 83.69 140 ALA A C 1
ATOM 1123 O O . ALA A 1 140 ? 10.271 -34.703 -35.796 1.00 83.69 140 ALA A O 1
ATOM 1124 N N . HIS A 1 141 ? 9.381 -32.687 -35.412 1.00 73.50 141 HIS A N 1
ATOM 1125 C CA . HIS A 1 141 ? 8.344 -33.165 -34.488 1.00 73.50 141 HIS A CA 1
ATOM 1126 C C . HIS A 1 141 ? 7.126 -33.807 -35.167 1.00 73.50 141 HIS A C 1
ATOM 1128 O O . HIS A 1 141 ? 6.288 -34.393 -34.483 1.00 73.50 141 HIS A O 1
ATOM 1134 N N . LEU A 1 142 ? 6.986 -33.685 -36.490 1.00 75.25 142 LEU A N 1
ATOM 1135 C CA . LEU A 1 142 ? 5.895 -34.320 -37.239 1.00 75.25 142 LEU A CA 1
ATOM 1136 C C . LEU A 1 142 ? 6.206 -35.783 -37.582 1.00 75.25 142 LEU A C 1
ATOM 1138 O O . LEU A 1 142 ? 5.273 -36.564 -37.762 1.00 75.25 142 LEU A O 1
ATOM 1142 N N . ASP A 1 143 ? 7.491 -36.142 -37.639 1.00 73.88 143 ASP A N 1
ATOM 1143 C CA . ASP A 1 143 ? 7.958 -37.514 -37.864 1.00 73.88 143 ASP A CA 1
ATOM 1144 C C . ASP A 1 143 ? 8.143 -38.306 -36.558 1.00 73.88 143 ASP A C 1
ATOM 1146 O O . ASP A 1 143 ? 8.329 -39.527 -36.596 1.00 73.88 143 ASP A O 1
ATOM 1150 N N . ASP A 1 144 ? 8.047 -37.645 -35.397 1.00 74.25 144 ASP A N 1
ATOM 1151 C CA . ASP A 1 144 ? 7.938 -38.343 -34.120 1.00 74.25 144 ASP A CA 1
ATOM 1152 C C . ASP A 1 144 ? 6.650 -39.183 -34.149 1.00 74.25 144 ASP A C 1
ATOM 1154 O O . ASP A 1 144 ? 5.558 -38.638 -34.358 1.00 74.25 144 ASP A O 1
ATOM 1158 N N . PRO A 1 145 ? 6.730 -40.516 -33.965 1.00 71.88 145 PRO A N 1
ATOM 1159 C CA . PRO A 1 145 ? 5.547 -41.356 -33.973 1.00 71.88 145 PRO A CA 1
ATOM 1160 C C . PRO A 1 145 ? 4.593 -40.826 -32.910 1.00 71.88 145 PRO A C 1
ATOM 1162 O O . PRO A 1 145 ? 4.925 -40.832 -31.722 1.00 71.88 145 PRO A O 1
ATOM 1165 N N . VAL A 1 146 ? 3.416 -40.357 -33.350 1.00 64.62 146 VAL A N 1
ATOM 1166 C CA . VAL A 1 146 ? 2.343 -39.906 -32.459 1.00 64.62 146 VAL A CA 1
ATOM 1167 C C . VAL A 1 146 ? 2.228 -40.954 -31.356 1.00 64.62 146 VAL A C 1
ATOM 1169 O O . VAL A 1 146 ? 2.016 -42.123 -31.702 1.00 64.62 146 VAL A O 1
ATOM 1172 N N . PRO A 1 147 ? 2.410 -40.588 -30.071 1.00 62.91 147 PRO A N 1
ATOM 1173 C CA . PRO A 1 147 ? 2.368 -41.545 -28.982 1.00 62.91 147 PRO A CA 1
ATOM 1174 C C . PRO A 1 147 ? 1.063 -42.328 -29.092 1.00 62.91 147 PRO A C 1
ATOM 1176 O O . PRO A 1 147 ? -0.023 -41.790 -28.869 1.00 62.91 147 PRO A O 1
ATOM 1179 N N . GLN A 1 148 ? 1.153 -43.585 -29.526 1.00 59.47 148 GLN A N 1
ATOM 1180 C CA . GLN A 1 148 ? -0.023 -44.426 -29.625 1.00 59.47 148 GLN A CA 1
ATOM 1181 C C . GLN A 1 148 ? -0.486 -44.673 -28.199 1.00 59.47 148 GLN A C 1
ATOM 1183 O O . GLN A 1 148 ? 0.265 -45.193 -27.374 1.00 59.47 148 GLN A O 1
ATOM 1188 N N . HIS A 1 149 ? -1.719 -44.273 -27.905 1.00 53.44 149 HIS A N 1
ATOM 1189 C CA . HIS A 1 149 ? -2.363 -44.568 -26.636 1.00 53.44 149 HIS A CA 1
ATOM 1190 C C . HIS A 1 149 ? -2.562 -46.092 -26.556 1.00 53.44 149 HIS A C 1
ATOM 1192 O O . HIS A 1 149 ? -3.555 -46.639 -27.033 1.00 53.44 149 HIS A O 1
ATOM 1198 N N . THR A 1 150 ? -1.582 -46.813 -26.011 1.00 54.59 150 THR A N 1
ATOM 1199 C CA . THR A 1 150 ? -1.632 -48.262 -25.782 1.00 54.59 150 THR A CA 1
ATOM 1200 C C . THR A 1 150 ? -2.447 -48.547 -24.523 1.00 54.59 150 THR A C 1
ATOM 1202 O O . THR A 1 150 ? -1.940 -48.947 -23.483 1.00 54.59 150 THR A O 1
ATOM 1205 N N . GLY A 1 151 ? -3.747 -48.285 -24.597 1.00 50.28 151 GLY A N 1
ATOM 1206 C CA . GLY A 1 151 ? -4.683 -48.508 -23.499 1.00 50.28 151 GLY A CA 1
ATOM 1207 C C . GLY A 1 151 ? -5.990 -47.786 -23.781 1.00 50.28 151 GLY A C 1
ATOM 1208 O O . GLY A 1 151 ? -5.964 -46.602 -24.109 1.00 50.28 151 GLY A O 1
ATOM 1209 N N . GLY A 1 152 ? -7.099 -48.529 -23.721 1.00 57.31 152 GLY A N 1
ATOM 1210 C CA . GLY A 1 152 ? -8.421 -48.142 -24.219 1.00 57.31 152 GLY A CA 1
ATOM 1211 C C . GLY A 1 152 ? -8.907 -46.746 -23.816 1.00 57.31 152 GLY A C 1
ATOM 1212 O O . GLY A 1 152 ? -8.512 -46.218 -22.784 1.00 57.31 152 GLY A O 1
ATOM 1213 N N . ASN A 1 153 ? -9.762 -46.183 -24.678 1.00 56.47 153 ASN A N 1
ATOM 1214 C CA . ASN A 1 153 ? -10.489 -44.911 -24.582 1.00 56.47 153 ASN A CA 1
ATOM 1215 C C . ASN A 1 153 ? -10.069 -44.008 -23.405 1.00 56.47 153 ASN A C 1
ATOM 1217 O O . ASN A 1 153 ? -10.549 -44.177 -22.284 1.00 56.47 153 ASN A O 1
ATOM 1221 N N . ALA A 1 154 ? -9.239 -42.996 -23.686 1.00 54.50 154 ALA A N 1
ATOM 1222 C CA . ALA A 1 154 ? -8.822 -41.960 -22.730 1.00 54.50 154 ALA A CA 1
ATOM 1223 C C . ALA A 1 154 ? -10.003 -41.278 -22.003 1.00 54.50 154 ALA A C 1
ATOM 1225 O O . ALA A 1 154 ? -9.845 -40.769 -20.895 1.00 54.50 154 ALA A O 1
ATOM 1226 N N . GLU A 1 155 ? -11.201 -41.337 -22.593 1.00 58.34 155 GLU A N 1
ATOM 1227 C CA . GLU A 1 155 ? -12.463 -40.867 -22.014 1.00 58.34 155 GLU A CA 1
ATOM 1228 C C . GLU A 1 155 ? -12.867 -41.588 -20.714 1.00 58.34 155 GLU A C 1
ATOM 1230 O O . GLU A 1 155 ? -13.685 -41.069 -19.961 1.00 58.34 155 GLU A O 1
ATOM 1235 N N . ALA A 1 156 ? -12.289 -42.757 -20.413 1.00 57.59 156 ALA A N 1
ATOM 1236 C CA . ALA A 1 156 ? -12.625 -43.547 -19.228 1.00 57.59 156 ALA A CA 1
ATOM 1237 C C . ALA A 1 156 ? -11.605 -43.441 -18.078 1.00 57.59 156 ALA A C 1
ATOM 1239 O O . ALA A 1 156 ? -11.789 -44.098 -17.054 1.00 57.59 156 ALA A O 1
ATOM 1240 N N . CYS A 1 157 ? -10.532 -42.647 -18.210 1.00 56.28 157 CYS A N 1
ATOM 1241 C CA . CYS A 1 157 ? -9.529 -42.507 -17.153 1.00 56.28 157 CYS A CA 1
ATOM 1242 C C . CYS A 1 157 ? -9.915 -41.380 -16.169 1.00 56.28 157 CYS A C 1
ATOM 1244 O O . CYS A 1 157 ? -9.768 -40.201 -16.507 1.00 56.28 157 CYS A O 1
ATOM 1246 N N . PRO A 1 158 ? -10.347 -41.689 -14.928 1.00 60.00 158 PRO A N 1
ATOM 1247 C CA . PRO A 1 158 ? -10.771 -40.671 -13.961 1.00 60.00 158 PRO A CA 1
ATOM 1248 C C . PRO A 1 158 ? -9.642 -39.716 -13.531 1.00 60.00 158 PRO A C 1
ATOM 1250 O O . PRO A 1 158 ? -9.916 -38.637 -13.008 1.00 60.00 158 PRO A O 1
ATOM 1253 N N . ALA A 1 159 ? -8.375 -40.077 -13.772 1.00 54.06 159 ALA A N 1
ATOM 1254 C CA . ALA A 1 159 ? -7.224 -39.208 -13.529 1.00 54.06 159 ALA A CA 1
ATOM 1255 C C . ALA A 1 159 ? -7.079 -38.086 -14.580 1.00 54.06 159 ALA A C 1
ATOM 1257 O O . ALA A 1 159 ? -6.530 -37.032 -14.267 1.00 54.06 159 ALA A O 1
ATOM 1258 N N . CYS A 1 160 ? -7.599 -38.276 -15.799 1.00 54.62 160 CYS A N 1
ATOM 1259 C CA . CYS A 1 160 ? -7.475 -37.325 -16.912 1.00 54.62 160 CYS A CA 1
ATOM 1260 C C . CYS A 1 160 ? -8.676 -36.372 -17.035 1.00 54.62 160 CYS A C 1
ATOM 1262 O O . CYS A 1 160 ? -8.552 -35.295 -17.609 1.00 54.62 160 CYS A O 1
ATOM 1264 N N . THR A 1 161 ? -9.835 -36.724 -16.472 1.00 59.62 161 THR A N 1
ATOM 1265 C CA . THR A 1 161 ? -11.047 -35.887 -16.528 1.00 59.62 161 THR A CA 1
ATOM 1266 C C . THR A 1 161 ? -10.996 -34.659 -15.616 1.00 59.62 161 THR A C 1
ATOM 1268 O O . THR A 1 161 ? -11.809 -33.752 -15.775 1.00 59.62 161 THR A O 1
ATOM 1271 N N . ALA A 1 162 ? -10.068 -34.612 -14.653 1.00 55.81 162 ALA A N 1
ATOM 1272 C CA . ALA A 1 162 ? -10.025 -33.547 -13.652 1.00 55.81 162 ALA A CA 1
ATOM 1273 C C . ALA A 1 162 ? -8.958 -32.478 -13.921 1.00 55.81 162 ALA A C 1
ATOM 1275 O O . ALA A 1 162 ? -9.194 -31.318 -13.595 1.00 55.81 162 ALA A O 1
ATOM 1276 N N . HIS A 1 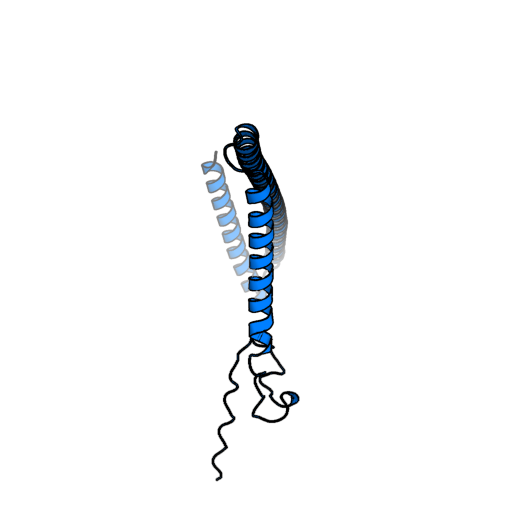163 ? -7.811 -32.825 -14.505 1.00 57.50 163 HIS A N 1
ATOM 1277 C CA . HIS A 1 163 ? -6.714 -31.902 -14.806 1.00 57.50 163 HIS A CA 1
ATOM 1278 C C . HIS A 1 163 ? -6.043 -32.351 -16.102 1.00 57.50 163 HIS A C 1
ATOM 1280 O O . HIS A 1 163 ? -5.800 -33.537 -16.278 1.00 57.50 163 HIS A O 1
ATOM 1286 N N . ASN A 1 164 ? -5.752 -31.406 -16.994 1.00 58.53 164 ASN A N 1
ATOM 1287 C CA . ASN A 1 164 ? -4.985 -31.619 -18.218 1.00 58.53 164 ASN A CA 1
ATOM 1288 C C . ASN A 1 164 ? -3.490 -31.486 -17.858 1.00 58.53 164 ASN A C 1
ATOM 1290 O O . ASN A 1 164 ? -3.010 -30.351 -17.774 1.00 58.53 164 ASN A O 1
ATOM 1294 N N . PRO A 1 165 ? -2.765 -32.570 -17.506 1.00 59.44 165 PRO A N 1
ATOM 1295 C CA . PRO A 1 165 ? -1.365 -32.447 -17.127 1.00 59.44 165 PRO A CA 1
ATOM 1296 C C . PRO A 1 165 ? -0.527 -31.992 -18.332 1.00 59.44 165 PRO A C 1
ATOM 1298 O O . PRO A 1 165 ? -0.854 -32.327 -19.474 1.00 59.44 165 PRO A O 1
ATOM 1301 N N . PRO A 1 166 ? 0.571 -31.254 -18.106 1.00 58.53 166 PRO A N 1
ATOM 1302 C CA . PRO A 1 166 ? 1.518 -30.958 -19.170 1.00 58.53 166 PRO A CA 1
ATOM 1303 C C . PRO A 1 166 ? 2.098 -32.271 -19.718 1.00 58.53 166 PRO A C 1
ATOM 1305 O O . PRO A 1 166 ? 2.568 -33.122 -18.963 1.00 58.53 166 PRO A O 1
ATOM 1308 N N . TYR A 1 167 ? 2.028 -32.442 -21.037 1.00 54.56 167 TYR A N 1
ATOM 1309 C CA . TYR A 1 167 ? 2.620 -33.575 -21.748 1.00 54.56 167 TYR A CA 1
ATOM 1310 C C . TYR A 1 167 ? 4.156 -33.589 -21.601 1.00 54.56 167 TYR A C 1
ATOM 1312 O O . TYR A 1 167 ? 4.751 -32.507 -21.594 1.00 54.56 167 TYR A O 1
ATOM 1320 N N . PRO A 1 168 ? 4.816 -34.771 -21.572 1.00 60.06 168 PRO A N 1
ATOM 1321 C CA . PRO A 1 168 ? 4.258 -36.133 -21.598 1.00 60.06 168 PRO A CA 1
ATOM 1322 C C . PRO A 1 168 ? 4.079 -36.760 -20.192 1.00 60.06 168 PRO A C 1
ATOM 1324 O O . PRO A 1 168 ? 5.013 -36.787 -19.3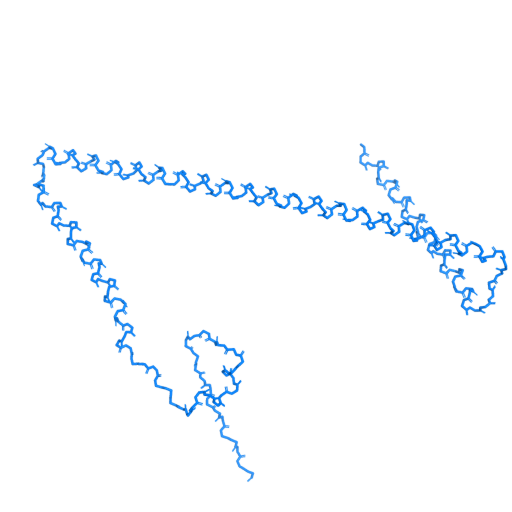93 1.00 60.06 168 PRO A O 1
ATOM 1327 N N . PHE A 1 169 ? 2.899 -37.334 -19.904 1.00 59.72 169 PHE A N 1
ATOM 1328 C CA . PHE A 1 169 ? 2.612 -38.092 -18.671 1.00 59.72 169 PHE A CA 1
ATOM 1329 C C . PHE A 1 169 ? 2.407 -39.578 -18.996 1.00 59.72 169 PHE A C 1
ATOM 1331 O O . PHE A 1 169 ? 1.504 -39.930 -19.753 1.00 59.72 169 PHE A O 1
ATOM 1338 N N . LEU A 1 170 ? 3.224 -40.463 -18.417 1.00 58.03 170 LEU A N 1
ATOM 1339 C CA . LEU A 1 170 ? 2.978 -41.905 -18.475 1.00 58.03 170 LEU A CA 1
ATOM 1340 C C . LEU A 1 170 ? 1.876 -42.268 -17.474 1.00 58.03 170 LEU A C 1
ATOM 1342 O O . LEU A 1 170 ? 2.075 -42.155 -16.266 1.00 58.03 170 LEU A O 1
ATOM 1346 N N . CYS A 1 171 ? 0.724 -42.724 -17.971 1.00 56.06 171 CYS A N 1
ATOM 1347 C CA . CYS A 1 171 ? -0.331 -43.270 -17.123 1.00 56.06 171 CYS A CA 1
ATOM 1348 C C . CYS A 1 171 ? 0.170 -44.578 -16.483 1.00 56.06 171 CYS A C 1
ATOM 1350 O O . CYS A 1 171 ? 0.452 -45.528 -17.219 1.00 56.06 171 CYS A O 1
ATOM 1352 N N . PRO A 1 172 ? 0.291 -44.675 -15.147 1.00 60.19 172 PRO A N 1
ATOM 1353 C CA . PRO A 1 172 ? 0.601 -45.948 -14.514 1.00 60.19 172 PRO A CA 1
ATOM 1354 C C . PRO A 1 172 ? -0.569 -46.900 -14.781 1.00 60.19 172 PRO A C 1
ATOM 1356 O O . PRO A 1 172 ? -1.718 -46.583 -14.470 1.00 60.19 172 PRO A O 1
ATOM 1359 N N . ALA A 1 173 ? -0.295 -48.035 -15.426 1.00 55.22 173 ALA A N 1
ATOM 1360 C CA . ALA A 1 173 ? -1.310 -49.044 -15.704 1.00 55.22 173 ALA A CA 1
ATOM 1361 C C . ALA A 1 173 ? -1.992 -49.482 -14.393 1.00 55.22 173 ALA A C 1
ATOM 1363 O O . ALA A 1 173 ? -1.307 -49.604 -13.370 1.00 55.22 173 ALA A O 1
ATOM 1364 N N . PRO A 1 174 ? -3.316 -49.728 -14.390 1.00 55.16 174 PRO A N 1
ATOM 1365 C CA . PRO A 1 174 ? -3.983 -50.243 -13.208 1.00 55.16 174 PRO A CA 1
ATOM 1366 C C . PRO A 1 174 ? -3.384 -51.609 -12.871 1.00 55.16 174 PRO A C 1
ATOM 1368 O O . PRO A 1 174 ? -3.433 -52.539 -13.677 1.00 55.16 174 PRO A O 1
ATOM 1371 N N . SER A 1 175 ? -2.806 -51.723 -11.677 1.00 53.91 175 SER A N 1
ATOM 1372 C CA . SER A 1 175 ? -2.448 -53.007 -11.088 1.00 53.91 175 SER A CA 1
ATOM 1373 C C . SER A 1 175 ? -3.708 -53.867 -11.056 1.00 53.91 175 SER A C 1
ATOM 1375 O O . SER A 1 175 ? -4.690 -53.500 -10.406 1.00 53.91 175 SER A O 1
ATOM 1377 N N . THR A 1 176 ? -3.702 -54.971 -11.798 1.00 55.50 176 THR A N 1
ATOM 1378 C CA . THR A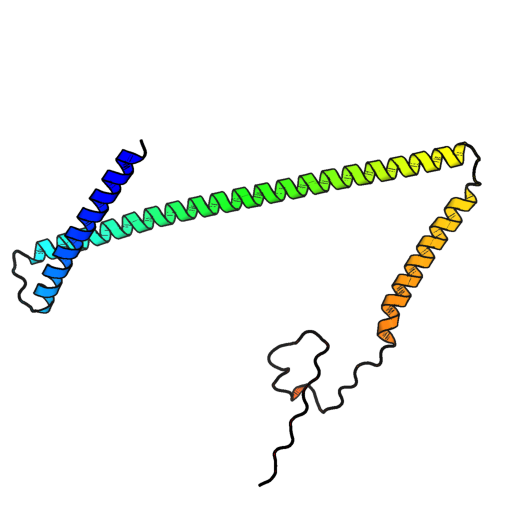 1 176 ? -4.768 -55.975 -11.777 1.00 55.50 176 THR A CA 1
ATOM 1379 C C . THR A 1 176 ? -5.090 -56.343 -10.329 1.00 55.50 176 THR A C 1
ATOM 1381 O O . THR A 1 176 ? -4.160 -56.701 -9.603 1.00 55.50 176 THR A O 1
ATOM 1384 N N . PRO A 1 177 ? -6.356 -56.249 -9.885 1.00 50.69 177 PRO A N 1
ATOM 1385 C CA . PRO A 1 177 ? -6.718 -56.687 -8.547 1.00 50.69 177 PRO A CA 1
ATOM 1386 C C . PRO A 1 177 ? -6.466 -58.194 -8.441 1.00 50.69 177 PRO A C 1
ATOM 1388 O O . PRO A 1 177 ? -6.952 -58.963 -9.275 1.00 50.69 177 PRO A O 1
ATOM 1391 N N . GLU A 1 178 ? -5.682 -58.597 -7.438 1.00 53.31 178 GLU A N 1
ATOM 1392 C CA . GLU A 1 178 ? -5.560 -59.995 -7.024 1.00 53.31 178 GLU A CA 1
ATOM 1393 C C . GLU A 1 178 ? -6.969 -60.556 -6.797 1.00 53.31 178 GLU A C 1
ATOM 1395 O O . GLU A 1 178 ? -7.768 -60.003 -6.037 1.00 53.31 178 GLU A O 1
ATOM 1400 N N . GLN A 1 179 ? -7.295 -61.613 -7.542 1.00 50.56 179 GLN A N 1
ATOM 1401 C CA . GLN A 1 179 ? -8.531 -62.365 -7.369 1.00 50.56 179 GLN A CA 1
ATOM 1402 C C . GLN A 1 179 ? -8.493 -63.126 -6.029 1.00 50.56 179 GLN A C 1
ATOM 1404 O O . GLN A 1 179 ? -7.405 -63.517 -5.605 1.00 50.56 179 GLN A O 1
ATOM 1409 N N . PRO A 1 180 ? -9.654 -63.294 -5.366 1.00 61.59 180 PRO A N 1
ATOM 1410 C CA . PRO A 1 180 ? -9.762 -63.779 -3.986 1.00 61.59 180 PRO A CA 1
ATOM 1411 C C . PRO A 1 180 ? -9.328 -65.234 -3.781 1.00 61.59 180 PRO A C 1
ATOM 1413 O O . PRO A 1 180 ? -9.480 -66.044 -4.724 1.00 61.59 180 PRO A O 1
#

Foldseek 3Di:
DVVVVVVVVVVVVVVLVVLVVLLVVQVVCVVVVNHDPVCVVVNVVSVVVVVVVVVVVVVVVVVVVVVVVVVVVVVVVVVVVVVVVVVVVVVVVVVVVVVVVVVVVVVCVVVVVDPPVVVVVVVVVVVVVVVVVVVCVVCVVVPPPDPPPPDDDPVPDPVCVPDPDPPDDDDDPPDPPDDD

Secondary structure (DSSP, 8-state):
-HHHHHHHHHHHHHHHHHHHHHHHHHHHHHHTT---TTHHHHHHHHHHHHHHHHHHHHHHHHHHHHHHHHHHHHHHHHHHHHHHHHHHHHHHHHHHHHHHHHHHHHHHHHTTSS-HHHHHHHHHHHHHHHHHHHHHHHHHTTSS------SS-GGG-TTTTT--PPSP--PPPP-PPPP-

Organism: Streptomyces halstedii (NCBI:txid1944)